Protein AF-A0A3S7X6I1-F1 (afdb_monomer_lite)

Sequence (168 aa):
MIVSRPRSTLIVTTILSPEKTAPQIAASSKDYIKIHEPISFTMSRNMIVNMSFNCPEIQILGPVQESTIERLNEVLPDSTTSTRSIRSNQPKFEYLSNPDHWRIKLDNQFCDLEGVSRLIVLLLDALEEEGGWTLISSQASSSSHGGALQQDFVSNYKLFFSKYQDDE

Foldseek 3Di:
DDDDDDDDDDDDDDDDDDDDDDDDDDDDDDDDPPPDDPPPPFPKWKKKWKWKDVVTKIKIPGDDDVVLQVQLQPPLLVLFPPDDDPDPDQWGWDFDVPPTITMTTNPPTHHDPRSVVRNVVSNVCSCCPPVVKDWPDKDKDWDFPDDPPDTPIMIMMMTMIIDGDDDD

pLDDT: mean 74.38, std 23.16, range [30.44, 98.06]

Secondary structure (DSSP, 8-state):
-----------------------------------PPP------EEEEEEEEETTTEEEEES---HHHHHHHHHHSTTS-SSPPP--S-----EEETTTTEEEEE-TT----HHHHHHHHHHHHHHHHHTT-PEEEEEEEEEEE--BTTB--EEEEEEEEEEE-----

Organism: Leishmania donovani (NCBI:txid5661)

Radius of gyration: 27.62 Å; chains: 1; bounding box: 86×44×68 Å

Structure (mmCIF, N/CA/C/O backbone):
data_AF-A0A3S7X6I1-F1
#
_entry.id   AF-A0A3S7X6I1-F1
#
loop_
_atom_site.group_PDB
_atom_site.id
_atom_site.type_symbol
_atom_site.label_atom_id
_atom_site.label_alt_id
_atom_site.label_comp_id
_atom_site.label_asym_id
_atom_site.label_entity_id
_atom_site.label_seq_id
_atom_site.pdbx_PDB_ins_code
_atom_site.Cartn_x
_atom_site.Cartn_y
_atom_site.Cartn_z
_atom_site.occupancy
_atom_site.B_iso_or_equiv
_atom_site.auth_seq_id
_atom_site.auth_comp_id
_atom_site.auth_asym_id
_atom_site.auth_atom_id
_atom_site.pdbx_PDB_model_num
ATOM 1 N N . MET A 1 1 ? -32.976 14.494 -47.116 1.00 42.62 1 MET A N 1
ATOM 2 C CA . MET A 1 1 ? -33.876 14.100 -46.009 1.00 42.62 1 MET A CA 1
ATOM 3 C C . MET A 1 1 ? -33.606 15.048 -44.848 1.00 42.62 1 MET A C 1
ATOM 5 O O . MET A 1 1 ? -32.438 15.329 -44.616 1.00 42.62 1 MET A O 1
ATOM 9 N N . ILE A 1 2 ? -34.634 15.609 -44.205 1.00 39.75 2 ILE A N 1
ATOM 10 C CA . ILE A 1 2 ? -34.488 16.649 -43.167 1.00 39.75 2 ILE A CA 1
ATOM 11 C C . ILE A 1 2 ? -35.051 16.117 -41.849 1.00 39.75 2 ILE A C 1
ATOM 13 O O . ILE A 1 2 ? -36.203 15.697 -41.821 1.00 39.75 2 ILE A O 1
ATOM 17 N N . VAL A 1 3 ? -34.281 16.225 -40.765 1.00 37.38 3 VAL A N 1
ATOM 18 C CA . VAL A 1 3 ? -34.792 16.301 -39.386 1.00 37.38 3 VAL A CA 1
ATOM 19 C C . VAL A 1 3 ? -33.983 17.385 -38.667 1.00 37.38 3 VAL A C 1
ATOM 21 O O . VAL A 1 3 ? -32.785 17.523 -38.913 1.00 37.38 3 VAL A O 1
ATOM 24 N N . SE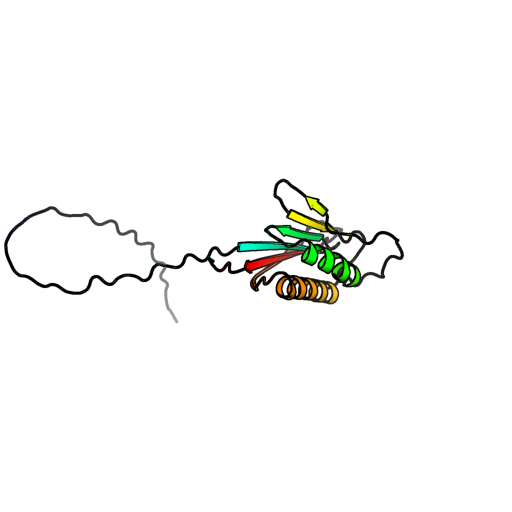R A 1 4 ? -34.643 18.203 -37.844 1.00 31.89 4 SER A N 1
ATOM 25 C CA . SER A 1 4 ? -34.041 19.369 -37.181 1.00 31.89 4 SER A CA 1
ATOM 26 C C . SER A 1 4 ? -33.772 19.126 -35.687 1.00 31.89 4 SER A C 1
ATOM 28 O O . SER A 1 4 ? -34.045 18.055 -35.151 1.00 31.89 4 SER A O 1
ATOM 30 N N . ARG A 1 5 ? -33.206 20.140 -35.023 1.00 42.75 5 ARG A N 1
ATOM 31 C CA . ARG A 1 5 ? -32.856 20.175 -33.590 1.00 42.75 5 ARG A CA 1
ATOM 32 C C . ARG A 1 5 ? -34.112 20.143 -32.691 1.00 42.75 5 ARG A C 1
ATOM 34 O O . ARG A 1 5 ? -35.208 20.422 -33.175 1.00 42.75 5 ARG A O 1
ATOM 41 N N . PRO A 1 6 ? -33.944 19.943 -31.369 1.00 44.88 6 PRO A N 1
ATOM 42 C CA . PRO A 1 6 ? -33.834 21.144 -30.524 1.00 44.88 6 PRO A CA 1
ATOM 43 C C . PRO A 1 6 ? -32.767 21.086 -29.408 1.00 44.88 6 PRO A C 1
ATOM 45 O O . PRO A 1 6 ? -32.391 20.028 -28.916 1.00 44.88 6 PRO A O 1
ATOM 48 N N . ARG A 1 7 ? -32.324 22.274 -28.968 1.00 47.75 7 ARG A N 1
ATOM 49 C CA . ARG A 1 7 ? -31.801 22.529 -27.610 1.00 47.75 7 ARG A CA 1
ATOM 50 C C . ARG A 1 7 ? -32.970 23.017 -26.750 1.00 47.75 7 ARG A C 1
ATOM 52 O O . ARG A 1 7 ? -33.672 23.897 -27.230 1.00 47.75 7 ARG A O 1
ATOM 59 N N . SER A 1 8 ? -33.083 22.554 -25.504 1.00 37.25 8 SER A N 1
ATOM 60 C CA . SER A 1 8 ? -33.801 23.207 -24.388 1.00 37.25 8 SER A CA 1
ATOM 61 C C . SER A 1 8 ? -33.633 22.375 -23.106 1.00 37.25 8 SER A C 1
ATOM 63 O O . SER A 1 8 ? -33.351 21.188 -23.216 1.00 37.25 8 SER A O 1
ATOM 65 N N . THR A 1 9 ? -33.833 22.867 -21.878 1.00 38.12 9 THR A N 1
ATOM 66 C CA . THR A 1 9 ? -33.769 24.227 -21.288 1.00 38.12 9 THR A CA 1
ATOM 67 C C . THR A 1 9 ? -33.755 24.026 -19.760 1.00 38.12 9 THR A C 1
ATOM 69 O O . THR A 1 9 ? -34.434 23.128 -19.268 1.00 38.12 9 THR A O 1
ATOM 72 N N . LEU A 1 10 ? -33.009 24.834 -18.996 1.00 33.12 10 LEU A N 1
ATOM 73 C CA . LEU A 1 10 ? -33.094 24.822 -17.525 1.00 33.12 10 LEU A CA 1
ATOM 74 C C . LEU A 1 10 ? -34.429 25.420 -17.062 1.00 33.12 10 LEU A C 1
ATOM 76 O O . LEU A 1 10 ? -34.796 26.505 -17.510 1.00 33.12 10 LEU A O 1
ATOM 80 N N . ILE A 1 11 ? -35.117 24.749 -16.135 1.00 36.75 11 ILE A N 1
ATOM 81 C CA . ILE A 1 11 ? -36.341 25.254 -15.501 1.00 36.75 11 ILE A CA 1
ATOM 82 C C . ILE A 1 11 ? -36.085 25.394 -13.999 1.00 36.75 11 ILE A C 1
ATOM 84 O O . ILE A 1 11 ? -35.905 24.403 -13.295 1.00 36.75 11 ILE A O 1
ATOM 88 N N . VAL A 1 12 ? -36.068 26.639 -13.522 1.00 32.91 12 VAL A N 1
ATOM 89 C CA . VAL A 1 12 ? -36.114 26.979 -12.094 1.00 32.91 12 VAL A CA 1
ATOM 90 C C . VAL A 1 12 ? -37.575 27.215 -11.725 1.00 32.91 12 VAL A C 1
ATOM 92 O O . VAL A 1 12 ? -38.233 28.038 -12.360 1.00 32.91 12 VAL A O 1
ATOM 95 N N . THR A 1 13 ? -38.068 26.534 -10.691 1.00 35.09 13 THR A N 1
ATOM 96 C CA . THR A 1 13 ? -39.458 26.661 -10.230 1.00 35.09 13 THR A CA 1
ATOM 97 C C . THR A 1 13 ? -39.498 27.142 -8.783 1.00 35.09 13 THR A C 1
ATOM 99 O O . THR A 1 13 ? -39.461 26.343 -7.852 1.00 35.09 13 THR A O 1
ATOM 102 N N . THR A 1 14 ? -39.621 28.457 -8.603 1.00 39.25 14 THR A N 1
ATOM 103 C CA . THR A 1 14 ? -40.016 29.077 -7.330 1.00 39.25 14 THR A CA 1
ATOM 104 C C . THR A 1 14 ? -41.479 29.491 -7.447 1.00 39.25 14 THR A C 1
ATOM 106 O O . THR A 1 14 ? -41.793 30.356 -8.262 1.00 39.25 14 THR A O 1
ATOM 109 N N . ILE A 1 15 ? -42.377 28.898 -6.654 1.00 40.72 15 ILE A N 1
ATOM 110 C CA . ILE A 1 15 ? -43.794 29.295 -6.589 1.00 40.72 15 ILE A CA 1
ATOM 111 C C . ILE A 1 15 ? -44.220 29.414 -5.117 1.00 40.72 15 ILE A C 1
ATOM 113 O O . ILE A 1 15 ? -43.778 28.646 -4.267 1.00 40.72 15 ILE A O 1
ATOM 117 N N . LEU A 1 16 ? -45.015 30.448 -4.837 1.00 32.75 16 LEU A N 1
ATOM 118 C CA . LEU A 1 16 ? -45.288 31.011 -3.516 1.00 32.75 16 LEU A CA 1
ATOM 119 C C . LEU A 1 16 ? -46.270 30.188 -2.662 1.00 32.75 16 LEU A C 1
ATOM 121 O O . LEU A 1 16 ? -47.152 29.501 -3.176 1.00 32.75 16 LEU A O 1
ATOM 125 N N . SER A 1 17 ? -46.197 30.403 -1.347 1.00 36.97 17 SER A N 1
ATOM 126 C CA . SER A 1 17 ? -47.277 30.134 -0.389 1.00 36.97 17 SER A CA 1
ATOM 127 C C . SER A 1 17 ? -48.473 31.090 -0.566 1.00 36.97 17 SER A C 1
ATOM 129 O O . SER A 1 17 ? -48.265 32.270 -0.856 1.00 36.97 17 SER A O 1
ATOM 131 N N . PRO A 1 18 ? -49.702 30.642 -0.255 1.00 41.38 18 PRO A N 1
ATOM 132 C CA . PRO A 1 18 ? -50.801 31.502 0.192 1.00 41.38 18 PRO A CA 1
ATOM 133 C C . PRO A 1 18 ? -51.218 31.224 1.656 1.00 41.38 18 PRO A C 1
ATOM 135 O O . PRO A 1 18 ? -50.750 30.275 2.286 1.00 41.38 18 PRO A O 1
ATOM 138 N N . GLU A 1 19 ? -52.076 32.080 2.224 1.00 34.75 19 GLU A N 1
ATOM 139 C CA . GLU A 1 19 ? -52.310 32.179 3.676 1.00 34.75 19 GLU A CA 1
ATOM 140 C C . GLU A 1 19 ? -53.575 31.448 4.199 1.00 34.75 19 GLU A C 1
ATOM 142 O O . GLU A 1 19 ? -54.656 31.546 3.626 1.00 34.75 19 GLU A O 1
ATOM 147 N N . LYS A 1 20 ? -53.427 30.773 5.349 1.00 36.91 20 LYS A N 1
ATOM 148 C CA . LYS A 1 20 ? -54.337 30.744 6.523 1.00 36.91 20 LYS A CA 1
ATOM 149 C C . LYS A 1 20 ? -55.850 31.005 6.330 1.00 36.91 20 LYS A C 1
ATOM 151 O O . LYS A 1 20 ? -56.281 32.143 6.171 1.00 36.91 20 LYS A O 1
ATOM 156 N N . THR A 1 21 ? -56.676 29.999 6.642 1.00 30.44 21 THR A N 1
ATOM 157 C CA . THR A 1 21 ? -57.997 30.151 7.308 1.00 30.44 21 THR A CA 1
ATOM 158 C C . THR A 1 21 ? -58.366 28.851 8.048 1.00 30.44 21 THR A C 1
ATOM 160 O O . THR A 1 21 ? -57.939 27.771 7.652 1.00 30.44 21 THR A O 1
ATOM 163 N N . ALA A 1 22 ? -59.119 28.955 9.147 1.00 32.72 22 ALA A N 1
ATOM 164 C CA . ALA A 1 22 ? -59.626 27.861 9.992 1.00 32.72 22 ALA A CA 1
ATOM 165 C C . ALA A 1 22 ? -60.937 28.335 10.678 1.00 32.72 22 ALA A C 1
ATOM 167 O O . ALA A 1 22 ? -61.150 29.553 10.681 1.00 32.72 22 ALA A O 1
ATOM 168 N N . PRO A 1 23 ? -61.784 27.480 11.310 1.00 46.31 23 PRO A N 1
ATOM 169 C CA . PRO A 1 23 ? -61.588 26.076 11.728 1.00 46.31 23 PRO A CA 1
ATOM 170 C C . PRO A 1 23 ? -62.756 25.161 11.209 1.00 46.31 23 PRO A C 1
ATOM 172 O O . PRO A 1 23 ? -63.108 25.347 10.053 1.00 46.31 23 PRO A O 1
ATOM 175 N N . GLN A 1 24 ? -63.406 24.165 11.858 1.00 34.22 24 GLN A N 1
ATOM 176 C CA . GLN A 1 24 ? -63.448 23.624 13.239 1.00 34.22 24 GLN A CA 1
ATOM 177 C C . GLN A 1 24 ? -64.100 22.204 13.293 1.00 34.22 24 GLN A C 1
ATOM 179 O O . GLN A 1 24 ? -64.964 21.911 12.479 1.00 34.22 24 GLN A O 1
ATOM 184 N N . ILE A 1 25 ? -63.773 21.417 14.338 1.00 32.19 25 ILE A N 1
ATOM 185 C CA . ILE A 1 25 ? -64.504 20.249 14.923 1.00 32.19 25 ILE A CA 1
ATOM 186 C C . ILE A 1 25 ? -64.607 18.895 14.156 1.00 32.19 25 ILE A C 1
ATOM 188 O O . ILE A 1 25 ? -65.164 18.808 13.073 1.00 32.19 25 ILE A O 1
ATOM 192 N N . ALA A 1 26 ? -64.219 17.831 14.893 1.00 31.19 26 ALA A N 1
ATOM 193 C CA . ALA A 1 26 ? -64.523 16.383 14.775 1.00 31.19 26 ALA A CA 1
ATOM 194 C C . ALA A 1 26 ? -64.103 15.621 13.486 1.00 31.19 26 ALA A C 1
ATOM 196 O O . ALA A 1 26 ? -64.210 16.125 12.382 1.00 31.19 26 ALA A O 1
ATOM 197 N N . ALA A 1 27 ? -63.636 14.364 13.546 1.00 32.66 27 ALA A N 1
ATOM 198 C CA . ALA A 1 27 ? -63.736 13.357 14.615 1.00 32.66 27 ALA A CA 1
ATOM 199 C C . ALA A 1 27 ? -62.429 12.550 14.837 1.00 32.66 27 ALA A C 1
ATOM 201 O O . ALA A 1 27 ? -61.418 12.761 14.174 1.00 32.66 27 ALA A O 1
ATOM 202 N N . SER A 1 28 ? -62.455 11.623 15.802 1.00 39.25 28 SER A N 1
ATOM 203 C CA . SER A 1 28 ? -61.320 10.766 16.179 1.00 39.25 28 SER A CA 1
ATOM 204 C C . SER A 1 28 ? -60.968 9.725 15.112 1.00 39.25 28 SER A C 1
ATOM 206 O O . SER A 1 28 ? -61.797 8.875 14.799 1.00 39.25 28 SER A O 1
ATOM 208 N N . SER A 1 29 ? -59.691 9.669 14.729 1.00 35.56 29 SER A N 1
ATOM 209 C CA . SER A 1 29 ? -59.040 8.412 14.355 1.00 35.56 29 SER A CA 1
ATOM 210 C C . SER A 1 29 ? -57.698 8.305 15.078 1.00 35.56 29 SER A C 1
ATOM 212 O O . SER A 1 29 ? -56.804 9.123 14.866 1.00 35.56 29 SER A O 1
ATOM 214 N N . LYS A 1 30 ? -57.566 7.309 15.959 1.00 44.53 30 LYS A N 1
ATOM 215 C CA . LYS A 1 30 ? -56.250 6.797 16.348 1.00 44.53 30 LYS A CA 1
ATOM 216 C C . LYS A 1 30 ? -55.826 5.863 15.224 1.00 44.53 30 LYS A C 1
ATOM 218 O O . LYS A 1 30 ? -56.619 4.988 14.911 1.00 44.53 30 LYS A O 1
ATOM 223 N N . ASP A 1 31 ? -54.608 5.988 14.706 1.00 39.66 31 ASP A N 1
ATOM 224 C CA . ASP A 1 31 ? -53.832 4.810 14.306 1.00 39.66 31 ASP A CA 1
ATOM 225 C C . ASP A 1 31 ? -52.365 5.137 13.996 1.00 39.66 31 ASP A C 1
ATOM 227 O O . ASP A 1 31 ? -52.034 6.216 13.512 1.00 39.66 31 ASP A O 1
ATOM 231 N N . TYR A 1 32 ? -51.500 4.172 14.314 1.00 35.25 32 TYR A N 1
ATOM 232 C CA . TYR A 1 32 ? -50.090 4.049 13.927 1.00 35.25 32 TYR A CA 1
ATOM 233 C C . TYR A 1 32 ? -49.214 5.316 13.903 1.00 35.25 32 TYR A C 1
ATOM 235 O O . TYR A 1 32 ? -48.866 5.856 12.851 1.00 35.25 32 TYR A O 1
ATOM 243 N N . ILE A 1 33 ? -48.621 5.613 15.066 1.00 43.38 33 ILE A N 1
ATOM 244 C CA . ILE A 1 33 ? -47.203 5.998 15.070 1.00 43.38 33 ILE A CA 1
ATOM 245 C C . ILE A 1 33 ? -46.431 4.804 14.494 1.00 43.38 33 ILE A C 1
ATOM 247 O O . ILE A 1 33 ? -46.277 3.781 15.162 1.00 43.38 33 ILE A O 1
ATOM 251 N N . LYS A 1 34 ? -45.931 4.925 13.260 1.00 42.97 34 LYS A N 1
ATOM 252 C CA . LYS A 1 34 ? -44.818 4.079 12.827 1.00 42.97 34 LYS A CA 1
ATOM 253 C C . LYS A 1 34 ? -43.597 4.516 13.622 1.00 42.97 34 LYS A C 1
ATOM 255 O O . LYS A 1 34 ? -43.025 5.569 13.349 1.00 42.97 34 LYS A O 1
ATOM 260 N N . ILE A 1 35 ? -43.221 3.709 14.610 1.00 51.34 35 ILE A N 1
ATOM 261 C CA . ILE A 1 35 ? -41.882 3.770 15.186 1.00 51.34 35 ILE A CA 1
ATOM 262 C C . ILE A 1 35 ? -40.944 3.459 14.020 1.00 51.34 35 ILE A C 1
ATOM 264 O O . ILE A 1 35 ? -40.924 2.331 13.531 1.00 51.34 35 ILE A O 1
ATOM 268 N N . HIS A 1 36 ? -40.243 4.475 13.517 1.00 49.50 36 HIS A N 1
ATOM 269 C CA . HIS A 1 36 ? -39.073 4.221 12.690 1.00 49.50 36 HIS A CA 1
ATOM 270 C C . HIS A 1 36 ? -38.105 3.415 13.551 1.00 49.50 36 HIS A C 1
ATOM 272 O O . HIS A 1 36 ? -37.839 3.807 14.690 1.00 49.50 36 HIS A O 1
ATOM 278 N N . GLU A 1 37 ? -37.602 2.303 13.019 1.00 47.41 37 GLU A N 1
ATOM 279 C CA . GLU A 1 37 ? -36.466 1.623 13.634 1.00 47.41 37 GLU A CA 1
ATOM 280 C C . GLU A 1 37 ? -35.365 2.662 13.882 1.00 47.41 37 GLU A C 1
ATOM 282 O O . GLU A 1 37 ? -35.149 3.532 13.023 1.00 47.41 37 GLU A O 1
ATOM 287 N N . PRO A 1 38 ? -34.692 2.633 15.047 1.00 45.72 38 PRO A N 1
ATOM 288 C CA . PRO A 1 38 ? -33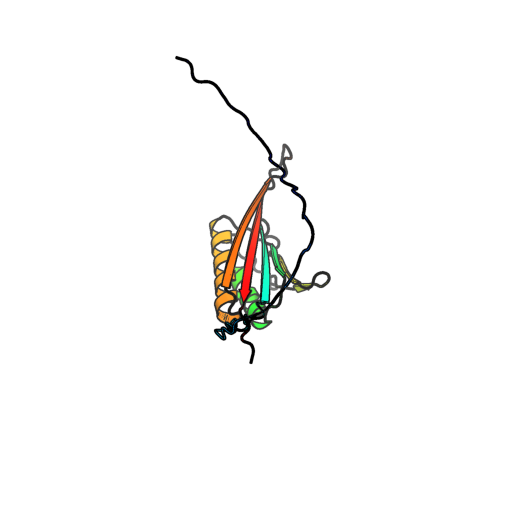.524 3.469 15.235 1.00 45.72 38 PRO A CA 1
ATOM 289 C C . PRO A 1 38 ? -32.546 3.104 14.121 1.00 45.72 38 PRO A C 1
ATOM 291 O O . PRO A 1 38 ? -32.152 1.945 13.997 1.00 45.72 38 PRO A O 1
ATOM 294 N N . ILE A 1 39 ? -32.184 4.083 13.289 1.00 52.44 39 ILE A N 1
ATOM 295 C CA . ILE A 1 39 ? -31.117 3.897 12.310 1.00 52.44 39 ILE A CA 1
ATOM 296 C C . ILE A 1 39 ? -29.857 3.658 13.139 1.00 52.44 39 ILE A C 1
ATOM 298 O O . ILE A 1 39 ? -29.285 4.609 13.672 1.00 52.44 39 ILE A O 1
ATOM 302 N N . SER A 1 40 ? -29.479 2.386 13.292 1.00 48.31 40 SER A N 1
ATOM 303 C CA . SER A 1 40 ? -28.206 1.990 13.882 1.00 48.31 40 SER A CA 1
ATOM 304 C C . SER A 1 40 ? -27.125 2.611 13.012 1.00 48.31 40 SER A C 1
ATOM 306 O O . SER A 1 40 ? -26.891 2.203 11.873 1.00 48.31 40 SER A O 1
ATOM 308 N N . PHE A 1 41 ? -26.545 3.695 13.517 1.00 50.41 41 PHE A N 1
ATOM 309 C CA . PHE A 1 41 ? -25.530 4.459 12.815 1.00 50.41 41 PHE A CA 1
ATOM 310 C C . PHE A 1 41 ? -24.174 3.821 13.117 1.00 50.41 41 PHE A C 1
ATOM 312 O O . PHE A 1 41 ? -23.311 4.453 13.722 1.00 50.41 41 PHE A O 1
ATOM 319 N N . THR A 1 42 ? -24.035 2.544 12.731 1.00 55.44 42 THR A N 1
ATOM 320 C CA . THR A 1 42 ? -22.835 1.724 12.946 1.00 55.44 42 THR A CA 1
ATOM 321 C C . THR A 1 42 ? -21.609 2.548 12.572 1.00 55.44 42 THR A C 1
ATOM 323 O O . THR A 1 42 ? -21.501 2.986 11.419 1.00 55.44 42 THR A O 1
ATOM 326 N N . MET A 1 43 ? -20.717 2.801 13.530 1.00 64.69 43 MET A N 1
ATOM 327 C CA . MET A 1 43 ? -19.585 3.719 13.364 1.00 64.69 43 MET A CA 1
ATOM 328 C C . MET A 1 43 ? -18.534 3.121 12.419 1.00 64.69 43 MET A C 1
ATOM 330 O O . MET A 1 43 ? -17.509 2.588 12.844 1.00 64.69 43 MET A O 1
ATOM 334 N N . SER A 1 44 ? -18.782 3.201 11.110 1.00 76.50 44 SER A N 1
ATOM 335 C CA . SER A 1 44 ? -17.874 2.676 10.097 1.00 76.50 44 SER A CA 1
ATOM 336 C C . SER A 1 44 ? -16.547 3.430 10.140 1.00 76.50 44 SER A C 1
ATOM 338 O O . SER A 1 44 ? -16.439 4.620 9.823 1.00 76.50 44 SER A O 1
ATOM 340 N N . ARG A 1 45 ? -15.491 2.719 10.540 1.00 90.62 45 ARG A N 1
ATOM 341 C CA . ARG A 1 45 ? -14.129 3.232 10.416 1.00 90.62 45 ARG A CA 1
ATOM 342 C C . ARG A 1 45 ? -13.770 3.214 8.941 1.00 90.62 45 ARG A C 1
ATOM 344 O O . ARG A 1 45 ? -14.118 2.277 8.228 1.00 90.62 45 ARG A O 1
ATOM 351 N N . ASN A 1 46 ? -13.075 4.251 8.493 1.00 94.12 46 ASN A N 1
ATOM 352 C CA . ASN A 1 46 ? -12.653 4.405 7.108 1.00 94.12 46 ASN A CA 1
ATOM 353 C C . ASN A 1 46 ? -11.125 4.483 7.053 1.00 94.12 46 ASN A C 1
ATOM 355 O O . ASN A 1 46 ? -10.503 5.097 7.920 1.00 94.12 46 ASN A O 1
ATOM 359 N N . MET A 1 47 ? -10.539 3.875 6.027 1.00 95.31 47 MET A N 1
ATOM 360 C CA . MET A 1 47 ? -9.101 3.867 5.775 1.00 95.31 47 MET A CA 1
ATOM 361 C C . MET A 1 47 ? -8.848 4.071 4.279 1.00 95.31 47 MET A C 1
ATOM 363 O O . MET A 1 47 ? -9.587 3.567 3.432 1.00 95.31 47 MET A O 1
ATOM 367 N N . ILE A 1 48 ? -7.806 4.829 3.947 1.00 97.25 48 ILE A N 1
ATOM 368 C CA . ILE A 1 48 ? -7.393 5.116 2.573 1.00 97.25 48 ILE A CA 1
ATOM 369 C C . ILE A 1 48 ? -5.949 4.663 2.410 1.00 97.25 48 ILE A C 1
ATOM 371 O O . ILE A 1 48 ? -5.076 5.137 3.135 1.00 97.25 48 ILE A O 1
ATOM 375 N N . VAL A 1 49 ? -5.685 3.802 1.429 1.00 97.88 49 VAL A N 1
ATOM 376 C CA . VAL A 1 49 ? -4.314 3.468 1.030 1.00 97.88 49 VAL A CA 1
ATOM 377 C C . VAL A 1 49 ? -4.002 4.128 -0.305 1.00 97.88 49 VAL A C 1
ATOM 379 O O . VAL A 1 49 ? -4.659 3.854 -1.310 1.00 97.88 49 VAL A O 1
ATOM 382 N N . ASN A 1 50 ? -3.000 5.006 -0.313 1.00 97.38 50 ASN A N 1
ATOM 383 C CA . ASN A 1 50 ? -2.400 5.530 -1.536 1.00 97.38 50 ASN A CA 1
ATOM 384 C C . ASN A 1 50 ? -1.190 4.670 -1.901 1.00 97.38 50 ASN A C 1
ATOM 386 O O . ASN A 1 50 ? -0.422 4.278 -1.024 1.00 97.38 50 ASN A O 1
ATOM 390 N N . MET A 1 51 ? -0.988 4.430 -3.191 1.00 95.81 51 MET A N 1
ATOM 391 C CA . MET A 1 51 ? 0.169 3.712 -3.722 1.00 95.81 51 MET A CA 1
ATOM 392 C C . MET A 1 51 ? 0.654 4.439 -4.974 1.00 95.81 51 MET A C 1
ATOM 394 O O . MET A 1 51 ? -0.170 4.812 -5.810 1.00 95.81 51 MET A O 1
ATOM 398 N N . SER A 1 52 ? 1.957 4.638 -5.138 1.00 94.69 52 SER A N 1
ATOM 399 C CA . SER A 1 52 ? 2.537 5.213 -6.357 1.00 94.69 52 SER A CA 1
ATOM 400 C C . SER A 1 52 ? 3.720 4.387 -6.854 1.00 94.69 52 SER A C 1
ATOM 402 O O . SER A 1 52 ? 4.444 3.777 -6.072 1.00 94.69 52 SER A O 1
ATOM 404 N N . PHE A 1 53 ? 3.880 4.334 -8.177 1.00 91.50 53 PHE A N 1
ATOM 405 C CA . PHE A 1 53 ? 4.878 3.528 -8.879 1.00 91.50 53 PHE A CA 1
ATOM 406 C C . PHE A 1 53 ? 5.416 4.317 -10.085 1.00 91.50 53 PHE A C 1
ATOM 408 O O . PHE A 1 53 ? 4.615 4.885 -10.821 1.00 91.50 53 PHE A O 1
ATOM 415 N N . ASN A 1 54 ? 6.716 4.384 -10.385 1.00 88.69 54 ASN A N 1
ATOM 416 C CA . ASN A 1 54 ? 7.880 3.809 -9.695 1.00 88.69 54 ASN A CA 1
ATOM 417 C C . ASN A 1 54 ? 8.829 4.918 -9.180 1.00 88.69 54 ASN A C 1
ATOM 419 O O . ASN A 1 54 ? 8.875 6.000 -9.754 1.00 88.69 54 ASN A O 1
ATOM 423 N N . CYS A 1 55 ? 9.649 4.705 -8.144 1.00 88.00 55 CYS A N 1
ATOM 424 C CA . CYS A 1 55 ? 9.741 3.518 -7.274 1.00 88.00 55 CYS A CA 1
ATOM 425 C C . CYS A 1 55 ? 8.456 3.318 -6.438 1.00 88.00 55 CYS A C 1
ATOM 427 O O . CYS A 1 55 ? 7.725 4.292 -6.257 1.00 88.00 55 CYS A O 1
ATOM 429 N N . PRO A 1 56 ? 8.164 2.107 -5.925 1.00 91.62 56 PRO A N 1
ATOM 430 C CA . PRO A 1 56 ? 6.973 1.874 -5.113 1.00 91.62 56 PRO A CA 1
ATOM 431 C C . PRO A 1 56 ? 6.980 2.683 -3.805 1.00 91.62 56 PRO A C 1
ATOM 433 O O . PRO A 1 56 ? 7.891 2.550 -2.985 1.00 91.62 56 PRO A O 1
ATOM 436 N N . GLU A 1 57 ? 5.938 3.476 -3.572 1.00 94.31 57 GLU A N 1
ATOM 437 C CA . GLU A 1 57 ? 5.646 4.125 -2.289 1.00 94.31 57 GLU A CA 1
ATOM 438 C C . GLU A 1 57 ? 4.198 3.828 -1.881 1.00 94.31 57 GLU A C 1
ATOM 440 O O . GLU A 1 57 ? 3.302 3.829 -2.723 1.00 94.31 57 GLU A O 1
ATOM 445 N N . ILE A 1 58 ? 3.964 3.555 -0.595 1.00 96.38 58 ILE A N 1
ATOM 446 C CA . ILE A 1 58 ? 2.647 3.192 -0.053 1.00 96.38 58 ILE A CA 1
ATOM 447 C C . ILE A 1 58 ? 2.397 4.005 1.217 1.00 96.38 58 ILE A C 1
ATOM 449 O O . ILE A 1 58 ? 3.271 4.098 2.080 1.00 96.38 58 ILE A O 1
ATOM 453 N N . GLN A 1 59 ? 1.201 4.580 1.334 1.00 97.38 59 GLN A N 1
ATOM 454 C CA . GLN A 1 59 ? 0.767 5.396 2.469 1.00 97.38 59 GLN A CA 1
ATOM 455 C C . GLN A 1 59 ? -0.604 4.916 2.954 1.00 97.38 59 GLN A C 1
ATOM 457 O O . GLN A 1 59 ? -1.551 4.902 2.169 1.00 97.38 59 GLN A O 1
ATOM 462 N N . ILE A 1 60 ? -0.725 4.565 4.233 1.00 97.31 60 ILE A N 1
ATOM 463 C CA . ILE A 1 60 ? -1.962 4.100 4.874 1.00 97.31 60 ILE A CA 1
ATOM 464 C C . ILE A 1 60 ? -2.461 5.204 5.812 1.00 97.31 60 ILE A C 1
ATOM 466 O O . ILE A 1 60 ? -1.826 5.490 6.827 1.00 97.31 60 ILE A O 1
ATOM 470 N N . LEU A 1 61 ? -3.588 5.828 5.463 1.00 96.31 61 LEU A N 1
ATOM 471 C CA . LEU A 1 61 ? -4.244 6.876 6.245 1.00 96.31 61 LEU A CA 1
ATOM 472 C C . LEU A 1 61 ? -5.509 6.315 6.900 1.00 96.31 61 LEU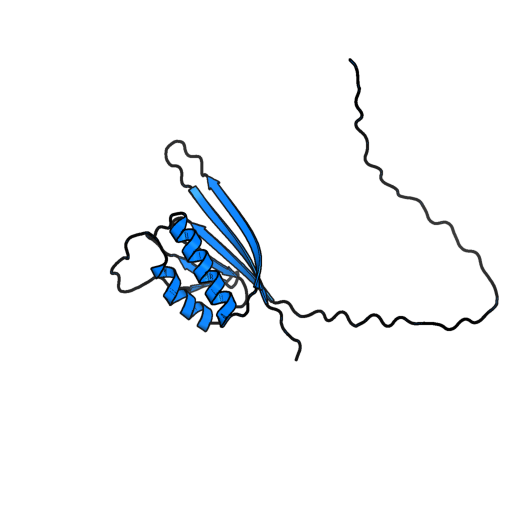 A C 1
ATOM 474 O O . LEU A 1 61 ? -6.432 5.887 6.205 1.00 96.31 61 LEU A O 1
ATOM 478 N N . GLY A 1 62 ? -5.569 6.360 8.227 1.00 92.25 62 GLY A N 1
ATOM 479 C CA . GLY A 1 62 ? -6.656 5.789 9.024 1.00 92.25 62 GLY A CA 1
ATOM 480 C C . GLY A 1 62 ? -6.133 4.857 10.123 1.00 92.25 62 GLY A C 1
ATOM 481 O O . GLY A 1 62 ? -4.924 4.651 10.233 1.00 92.25 62 GLY A O 1
ATOM 482 N N . PRO A 1 63 ? -7.023 4.306 10.964 1.00 91.38 63 PRO A N 1
ATOM 483 C CA . PRO A 1 63 ? -6.624 3.392 12.026 1.00 91.38 63 PRO A CA 1
ATOM 484 C C . PRO A 1 63 ? -6.178 2.049 11.434 1.00 91.38 63 PRO A C 1
ATOM 486 O O . PRO A 1 63 ? -6.922 1.420 10.692 1.00 91.38 63 PRO A O 1
ATOM 489 N N . VAL A 1 64 ? -4.993 1.574 11.802 1.00 91.44 64 VAL A N 1
ATOM 490 C CA . VAL A 1 64 ? -4.460 0.260 11.409 1.00 91.44 64 VAL A CA 1
ATOM 491 C C . VAL A 1 64 ? -3.739 -0.356 12.608 1.00 91.44 64 VAL A C 1
ATOM 493 O O . VAL A 1 64 ? -3.216 0.371 13.452 1.00 91.44 64 VAL A O 1
ATOM 496 N N . GLN A 1 65 ? -3.780 -1.683 12.732 1.00 90.56 65 GLN A N 1
ATOM 497 C CA . GLN A 1 65 ? -3.156 -2.404 13.846 1.00 90.56 65 GLN A CA 1
ATOM 498 C C . GLN A 1 65 ? -1.653 -2.563 13.600 1.00 90.56 65 GLN A C 1
ATOM 500 O O . GLN A 1 65 ? -1.226 -2.724 12.457 1.00 90.56 65 GLN A O 1
ATOM 505 N N . GLU A 1 66 ? -0.855 -2.553 14.669 1.00 90.56 66 GLU A N 1
ATOM 506 C CA . GLU A 1 66 ? 0.602 -2.693 14.558 1.00 90.56 66 GLU A CA 1
ATOM 507 C C . GLU A 1 66 ? 1.004 -4.055 13.974 1.00 90.56 66 GLU A C 1
ATOM 509 O O . GLU A 1 66 ? 1.880 -4.086 13.116 1.00 90.56 66 GLU A O 1
ATOM 514 N N . SER A 1 67 ? 0.293 -5.144 14.307 1.00 92.31 67 SER A N 1
ATOM 515 C CA . SER A 1 67 ? 0.510 -6.467 13.691 1.00 92.31 67 SER A CA 1
ATOM 516 C C . SER A 1 67 ? 0.388 -6.415 12.167 1.00 92.31 67 SER A C 1
ATOM 518 O O . SER A 1 67 ? 1.232 -6.943 11.452 1.00 92.31 67 SER A O 1
ATOM 520 N N . THR A 1 68 ? -0.599 -5.677 11.655 1.00 92.94 68 THR A N 1
ATOM 521 C CA . THR A 1 68 ? -0.858 -5.580 10.216 1.00 92.94 68 THR A CA 1
ATOM 522 C C . THR A 1 68 ? 0.248 -4.786 9.524 1.00 92.94 68 THR A C 1
ATOM 524 O O . THR A 1 68 ? 0.618 -5.082 8.390 1.00 92.94 68 THR A O 1
ATOM 527 N N . ILE A 1 69 ? 0.852 -3.822 10.223 1.00 95.06 69 ILE A N 1
ATOM 528 C CA . ILE A 1 69 ? 2.060 -3.135 9.764 1.00 95.06 69 ILE A CA 1
ATOM 529 C C . ILE A 1 69 ? 3.283 -4.066 9.815 1.00 95.06 69 ILE A C 1
ATOM 531 O O . ILE A 1 69 ? 4.063 -4.083 8.863 1.00 95.06 69 ILE A O 1
ATOM 535 N N . GLU A 1 70 ? 3.458 -4.877 10.862 1.00 92.94 70 GLU A N 1
ATOM 536 C CA . GLU A 1 70 ? 4.507 -5.907 10.927 1.00 92.94 70 GLU A CA 1
ATOM 537 C C . GLU A 1 70 ? 4.382 -6.912 9.773 1.00 92.94 70 GLU A C 1
ATOM 539 O O . GLU A 1 70 ? 5.356 -7.148 9.060 1.00 92.94 70 GLU A O 1
ATOM 544 N N . ARG A 1 71 ? 3.175 -7.407 9.498 1.00 91.94 71 ARG A N 1
ATOM 545 C CA . ARG A 1 71 ? 2.886 -8.337 8.405 1.00 91.94 71 ARG A CA 1
ATOM 546 C C . ARG A 1 71 ? 3.166 -7.743 7.029 1.00 91.94 71 ARG A C 1
ATOM 548 O O . ARG A 1 71 ? 3.817 -8.377 6.198 1.00 91.94 71 ARG A O 1
ATOM 555 N N . LEU A 1 72 ? 2.741 -6.501 6.788 1.00 93.19 72 LEU A N 1
ATOM 556 C CA . LEU A 1 72 ? 3.039 -5.792 5.542 1.00 93.19 72 LEU A CA 1
ATOM 557 C C . LEU A 1 72 ? 4.549 -5.502 5.385 1.00 93.19 72 LEU A C 1
ATOM 559 O O . LEU A 1 72 ? 5.054 -5.509 4.260 1.00 93.19 72 LEU A O 1
ATOM 563 N N . ASN A 1 73 ? 5.293 -5.319 6.484 1.00 92.81 73 ASN A N 1
ATOM 564 C CA . ASN A 1 73 ? 6.759 -5.224 6.455 1.00 92.81 73 ASN A CA 1
ATOM 565 C C . ASN A 1 73 ? 7.441 -6.538 6.030 1.00 92.81 73 ASN A C 1
ATOM 567 O O . ASN A 1 73 ? 8.517 -6.480 5.438 1.00 92.81 73 ASN A O 1
ATOM 571 N N . GLU A 1 74 ? 6.849 -7.705 6.309 1.00 89.69 74 GLU A N 1
ATOM 572 C CA . GLU A 1 74 ? 7.367 -8.996 5.832 1.00 89.69 74 GLU A CA 1
ATOM 573 C C . GLU A 1 74 ? 7.115 -9.199 4.331 1.00 89.69 74 GLU A C 1
ATOM 575 O O . GLU A 1 74 ? 8.025 -9.578 3.593 1.00 89.69 74 GLU A O 1
ATOM 580 N N . VAL A 1 75 ? 5.876 -8.979 3.869 1.00 89.56 75 VAL A N 1
ATOM 581 C CA . VAL A 1 75 ? 5.440 -9.467 2.545 1.00 89.56 75 VAL A CA 1
ATOM 582 C C . VAL A 1 75 ? 5.698 -8.494 1.393 1.00 89.56 75 VAL A C 1
ATOM 584 O O . VAL A 1 75 ? 5.969 -8.934 0.274 1.00 89.56 75 VAL A O 1
ATOM 587 N N . LEU A 1 76 ? 5.633 -7.177 1.624 1.00 88.19 76 LEU A N 1
ATOM 588 C CA . LEU A 1 76 ? 5.704 -6.197 0.533 1.00 88.19 76 LEU A CA 1
ATOM 589 C C . LEU A 1 76 ? 7.113 -6.033 -0.075 1.00 88.19 76 LEU A C 1
ATOM 591 O O . LEU A 1 76 ? 7.197 -5.991 -1.307 1.00 88.19 76 LEU A O 1
ATOM 595 N N . PRO A 1 77 ? 8.230 -5.987 0.688 1.00 85.38 77 PRO A N 1
ATOM 596 C CA . PRO A 1 77 ? 9.571 -5.841 0.102 1.00 85.38 77 PRO A CA 1
ATOM 597 C C . PRO A 1 77 ? 9.996 -7.012 -0.801 1.00 85.38 77 PRO A C 1
ATOM 599 O O . PRO A 1 77 ? 10.877 -6.846 -1.640 1.00 85.38 77 PRO A O 1
ATOM 602 N N . ASP A 1 78 ? 9.356 -8.175 -0.649 1.00 82.31 78 ASP A N 1
ATOM 603 C CA . ASP A 1 78 ? 9.613 -9.407 -1.407 1.00 82.31 78 ASP A CA 1
ATOM 604 C C . ASP A 1 78 ? 8.643 -9.598 -2.603 1.00 82.31 78 ASP A C 1
ATOM 606 O O . ASP A 1 78 ? 8.644 -10.640 -3.276 1.00 82.31 78 ASP A O 1
ATOM 610 N N . SER A 1 79 ? 7.807 -8.588 -2.879 1.00 80.06 79 SER A N 1
ATOM 611 C CA . SER A 1 79 ? 6.771 -8.614 -3.924 1.00 80.06 79 SER A CA 1
ATOM 612 C C . SER A 1 79 ? 7.157 -7.937 -5.249 1.00 80.06 79 SER A C 1
ATOM 614 O O . SER A 1 79 ? 6.492 -8.179 -6.258 1.00 80.06 79 SER A O 1
ATOM 616 N N . THR A 1 80 ? 8.224 -7.130 -5.266 1.00 83.69 80 THR A N 1
ATOM 617 C CA . THR A 1 80 ? 8.658 -6.331 -6.429 1.00 83.69 80 THR A CA 1
ATOM 618 C C . THR A 1 80 ? 9.379 -7.172 -7.492 1.00 83.69 80 THR A C 1
ATOM 620 O O . THR A 1 80 ? 9.817 -8.291 -7.217 1.00 83.69 80 THR A O 1
ATOM 623 N N . THR A 1 81 ? 9.494 -6.660 -8.726 1.00 80.56 81 THR A N 1
ATOM 624 C CA . THR A 1 81 ? 10.107 -7.399 -9.855 1.00 80.56 81 THR A CA 1
ATOM 625 C C . THR A 1 81 ? 11.567 -7.025 -10.125 1.00 80.56 81 THR A C 1
ATOM 627 O O . THR A 1 81 ? 12.271 -7.727 -10.851 1.00 80.56 81 THR A O 1
ATOM 630 N N . SER A 1 82 ? 12.080 -5.977 -9.476 1.00 78.50 82 SER A N 1
ATOM 631 C CA . SER A 1 82 ? 13.520 -5.709 -9.371 1.00 78.50 82 SER A CA 1
ATOM 632 C C . SER A 1 82 ? 14.271 -6.789 -8.580 1.00 78.50 82 SER A C 1
ATOM 634 O O . SER A 1 82 ? 13.822 -7.219 -7.520 1.00 78.50 82 SER A O 1
ATOM 636 N N . THR A 1 83 ? 15.477 -7.155 -9.029 1.00 64.00 83 THR A N 1
ATOM 637 C CA . THR A 1 83 ? 16.367 -8.097 -8.326 1.00 64.00 83 THR A CA 1
ATOM 638 C C . THR A 1 83 ? 16.609 -7.688 -6.867 1.00 64.00 83 THR A C 1
ATOM 640 O O . THR A 1 83 ? 17.117 -6.597 -6.600 1.00 64.00 83 THR A O 1
ATOM 643 N N . ARG A 1 84 ? 16.303 -8.592 -5.922 1.00 61.62 84 ARG A N 1
ATOM 644 C CA . ARG A 1 84 ? 16.443 -8.373 -4.469 1.00 61.62 84 ARG A CA 1
ATOM 645 C C . ARG A 1 84 ? 17.836 -7.845 -4.102 1.00 61.62 84 ARG A C 1
ATOM 647 O O . ARG A 1 84 ? 18.848 -8.499 -4.355 1.00 61.62 84 ARG A O 1
ATOM 654 N N . SER A 1 85 ? 17.888 -6.692 -3.436 1.00 55.88 85 SER A N 1
ATOM 655 C CA . SER A 1 85 ? 19.140 -6.150 -2.897 1.00 55.88 85 SER A CA 1
ATOM 656 C C . SER A 1 85 ? 19.556 -6.914 -1.636 1.00 55.88 85 SER A C 1
ATOM 658 O O . SER A 1 85 ? 18.761 -7.053 -0.713 1.00 55.88 85 SER A O 1
ATOM 660 N N . ILE A 1 86 ? 20.814 -7.360 -1.552 1.00 57.50 86 ILE A N 1
ATOM 661 C CA . ILE A 1 86 ? 21.370 -8.137 -0.417 1.00 57.50 86 ILE A CA 1
ATOM 662 C C . ILE A 1 86 ? 21.712 -7.211 0.781 1.00 57.50 86 ILE A C 1
ATOM 664 O O . ILE A 1 86 ? 22.654 -7.438 1.534 1.00 57.50 86 ILE A O 1
ATOM 668 N N . ARG A 1 87 ? 20.995 -6.092 0.943 1.00 57.47 87 ARG A N 1
ATOM 669 C CA . ARG A 1 87 ? 21.225 -5.141 2.042 1.00 57.47 87 ARG A CA 1
ATOM 670 C C . ARG A 1 87 ? 20.540 -5.656 3.305 1.00 57.47 87 ARG A C 1
ATOM 672 O O . ARG A 1 87 ? 19.386 -6.059 3.258 1.00 57.47 87 ARG A O 1
ATOM 679 N N . SER A 1 88 ? 21.237 -5.576 4.438 1.00 55.62 88 SER A N 1
ATOM 680 C CA . SER A 1 88 ? 20.758 -6.022 5.758 1.00 55.62 88 SER A CA 1
ATOM 681 C C . SER A 1 88 ? 19.489 -5.318 6.248 1.00 55.62 88 SER A C 1
ATOM 683 O O . SER 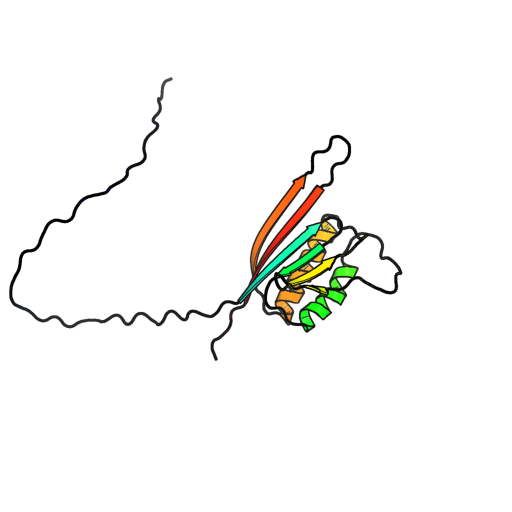A 1 88 ? 18.812 -5.820 7.139 1.00 55.62 88 SER A O 1
ATOM 685 N N . ASN A 1 89 ? 19.186 -4.148 5.686 1.00 67.44 89 ASN A N 1
ATOM 686 C CA . ASN A 1 89 ? 18.085 -3.296 6.100 1.00 67.44 89 ASN A CA 1
ATOM 687 C C . ASN A 1 89 ? 17.056 -3.272 4.962 1.00 67.44 89 ASN A C 1
ATOM 689 O O . ASN A 1 89 ? 17.175 -2.464 4.037 1.00 67.44 89 ASN A O 1
ATOM 693 N N . GLN A 1 90 ? 16.066 -4.168 5.014 1.00 78.31 90 GLN A N 1
ATOM 694 C CA . GLN A 1 90 ? 14.859 -4.026 4.194 1.00 78.31 90 GLN A CA 1
ATOM 695 C C . GLN A 1 90 ? 14.120 -2.730 4.589 1.00 78.31 90 GLN A C 1
ATOM 697 O O . GLN A 1 90 ? 14.142 -2.359 5.768 1.00 78.31 90 GLN A O 1
ATOM 702 N N . PRO A 1 91 ? 13.482 -2.030 3.632 1.00 87.31 91 PRO A N 1
ATOM 703 C CA . PRO A 1 91 ? 12.623 -0.891 3.940 1.00 87.31 91 PRO A CA 1
ATOM 704 C C . PRO A 1 91 ? 11.447 -1.340 4.814 1.00 87.31 91 PRO A C 1
ATOM 706 O O . PRO A 1 91 ? 10.961 -2.462 4.672 1.00 87.31 91 PRO A O 1
ATOM 709 N N . LYS A 1 92 ? 10.988 -0.452 5.697 1.00 91.88 92 LYS A N 1
ATOM 710 C CA . LYS A 1 92 ? 9.844 -0.680 6.584 1.00 91.88 92 LYS A CA 1
ATOM 711 C C . LYS A 1 92 ? 8.898 0.516 6.576 1.00 91.88 92 LYS A C 1
ATOM 713 O O . LYS A 1 92 ? 9.275 1.603 6.144 1.00 91.88 92 LYS A O 1
ATOM 718 N N . PHE A 1 93 ? 7.678 0.303 7.054 1.00 94.94 93 PHE A N 1
ATOM 719 C CA . PHE A 1 93 ? 6.741 1.365 7.384 1.00 94.94 93 PHE A CA 1
ATOM 720 C C . PHE A 1 93 ? 7.257 2.216 8.546 1.00 94.94 93 PHE A C 1
ATOM 722 O O . PHE A 1 93 ? 7.628 1.704 9.601 1.00 94.94 93 PHE A O 1
ATOM 729 N N . GLU A 1 94 ? 7.209 3.526 8.348 1.00 95.06 94 GLU A N 1
ATOM 730 C CA . GLU A 1 94 ? 7.456 4.563 9.342 1.00 95.06 94 GLU A CA 1
ATOM 731 C C . GLU A 1 94 ? 6.118 5.243 9.672 1.00 95.06 94 GLU A C 1
ATOM 733 O O . GLU A 1 94 ? 5.312 5.494 8.771 1.00 95.06 94 GLU A O 1
ATOM 738 N N . TYR A 1 95 ? 5.861 5.537 10.950 1.00 95.44 95 TYR A N 1
ATOM 739 C CA . TYR A 1 95 ? 4.709 6.352 11.349 1.00 95.44 95 TYR A CA 1
ATOM 740 C C . TYR A 1 95 ? 5.060 7.834 11.225 1.00 95.44 95 TYR A C 1
ATOM 742 O O . TYR A 1 95 ? 6.062 8.291 11.778 1.00 95.44 95 TYR A O 1
ATOM 750 N N . LEU A 1 96 ? 4.226 8.587 10.515 1.00 94.50 96 LEU A N 1
ATOM 751 C CA . LEU A 1 96 ? 4.402 10.009 10.252 1.00 94.50 96 LEU A CA 1
ATOM 752 C C . LEU A 1 96 ? 3.146 10.765 10.687 1.00 94.50 96 LEU A C 1
ATOM 754 O O . LEU A 1 96 ? 2.029 10.326 10.425 1.00 94.50 96 LEU A O 1
ATOM 758 N N . SER A 1 97 ? 3.330 11.918 11.329 1.00 91.38 97 SER A N 1
ATOM 759 C CA . SER A 1 97 ? 2.237 12.787 11.772 1.00 91.38 97 SER A CA 1
ATOM 760 C C . SER A 1 97 ? 2.036 13.985 10.843 1.00 91.38 97 SER A C 1
ATOM 762 O O . SER A 1 97 ? 2.948 14.396 10.125 1.00 91.38 97 SER A O 1
ATOM 764 N N . ASN A 1 98 ? 0.850 14.599 10.920 1.00 86.56 98 ASN A N 1
ATOM 765 C CA . ASN A 1 98 ? 0.419 15.753 10.109 1.00 86.56 98 ASN A CA 1
ATOM 766 C C . ASN A 1 98 ? 0.314 15.494 8.577 1.00 86.56 98 ASN A C 1
ATOM 768 O O . ASN A 1 98 ? 1.075 16.078 7.801 1.00 86.56 98 ASN A O 1
ATOM 772 N N . PRO A 1 99 ? -0.676 14.711 8.098 1.00 90.69 99 PRO A N 1
ATOM 773 C CA . PRO A 1 99 ? -1.654 13.942 8.866 1.00 90.69 99 PRO A CA 1
ATOM 774 C C . PRO A 1 99 ? -1.041 12.649 9.408 1.00 90.69 99 PRO A C 1
ATOM 776 O O . PRO A 1 99 ? 0.010 12.212 8.950 1.00 90.69 99 PRO A O 1
ATOM 779 N N . ASP A 1 100 ? -1.719 12.030 10.362 1.00 92.75 100 ASP A N 1
ATOM 780 C CA . ASP A 1 100 ? -1.286 10.773 10.964 1.00 92.75 100 ASP A CA 1
ATOM 781 C C . ASP A 1 100 ? -1.490 9.603 9.988 1.00 92.75 100 ASP A C 1
ATOM 783 O O . ASP A 1 100 ? -2.613 9.311 9.564 1.00 92.75 100 ASP A O 1
ATOM 787 N N . HIS A 1 101 ? -0.382 8.984 9.571 1.00 95.69 101 HIS A N 1
ATOM 788 C CA . HIS A 1 101 ? -0.345 7.918 8.573 1.00 95.69 101 HIS A CA 1
ATOM 789 C C . HIS A 1 101 ? 0.901 7.033 8.705 1.00 95.69 101 HIS A C 1
ATOM 791 O O . HIS A 1 101 ? 1.954 7.469 9.169 1.00 95.69 101 HIS A O 1
ATOM 797 N N . TRP A 1 102 ? 0.804 5.796 8.222 1.00 96.75 102 TRP A N 1
ATOM 798 C CA . TRP A 1 102 ? 1.966 4.928 8.019 1.00 96.75 102 TRP A CA 1
ATOM 799 C C . TRP A 1 102 ? 2.465 5.045 6.580 1.00 96.75 102 TRP A C 1
ATOM 801 O O . TRP A 1 102 ? 1.657 5.082 5.650 1.00 96.75 102 TRP A O 1
ATOM 811 N N . ARG A 1 103 ? 3.784 5.066 6.370 1.00 96.19 103 ARG A N 1
ATOM 812 C CA . ARG A 1 103 ? 4.399 5.188 5.039 1.00 96.19 103 ARG A CA 1
ATOM 813 C C . ARG A 1 103 ? 5.593 4.254 4.869 1.00 96.19 103 ARG A C 1
ATOM 815 O O . ARG A 1 103 ? 6.488 4.259 5.702 1.00 96.19 103 ARG A O 1
ATOM 822 N N . ILE A 1 104 ? 5.648 3.517 3.761 1.00 94.81 104 ILE A N 1
ATOM 823 C CA . ILE A 1 104 ? 6.831 2.757 3.319 1.00 94.81 104 ILE A CA 1
ATOM 824 C C . ILE A 1 104 ? 7.238 3.209 1.915 1.00 94.81 104 ILE A C 1
ATOM 826 O O . ILE A 1 104 ? 6.390 3.507 1.072 1.00 94.81 104 ILE A O 1
ATOM 830 N N . LYS A 1 105 ? 8.547 3.238 1.651 1.00 92.50 105 LYS A N 1
ATOM 831 C CA . LYS A 1 105 ? 9.114 3.562 0.339 1.00 92.50 105 LYS A CA 1
ATOM 832 C C . LYS A 1 105 ? 10.144 2.511 -0.056 1.00 92.50 105 LYS A C 1
ATOM 834 O O . LYS A 1 105 ? 11.176 2.360 0.596 1.00 92.50 105 LYS A O 1
ATOM 839 N N . LEU A 1 106 ? 9.861 1.771 -1.123 1.00 89.19 106 LEU A N 1
ATOM 840 C CA . LEU A 1 106 ? 10.725 0.715 -1.648 1.00 89.19 106 LEU A CA 1
ATOM 841 C C . LEU A 1 106 ? 11.771 1.335 -2.589 1.00 89.19 106 LEU A C 1
ATOM 843 O O . LEU A 1 106 ? 11.792 1.091 -3.794 1.00 89.19 106 LEU A O 1
ATOM 847 N N . ASP A 1 107 ? 12.619 2.204 -2.038 1.00 83.31 107 ASP A N 1
ATOM 848 C CA . ASP A 1 107 ? 13.574 2.980 -2.829 1.00 83.31 107 ASP A CA 1
ATOM 849 C C . ASP A 1 107 ? 14.599 2.096 -3.551 1.00 83.31 107 ASP A C 1
ATOM 851 O O . ASP A 1 107 ? 15.214 1.204 -2.962 1.00 83.31 107 ASP A O 1
ATOM 855 N N . ASN A 1 108 ? 14.844 2.409 -4.828 1.00 80.94 108 ASN A N 1
ATOM 856 C CA . ASN A 1 108 ? 15.631 1.609 -5.779 1.00 80.94 108 ASN A CA 1
ATOM 857 C C . ASN A 1 108 ? 15.004 0.247 -6.150 1.00 80.94 108 ASN A C 1
ATOM 859 O O . ASN A 1 108 ? 15.687 -0.580 -6.757 1.00 80.94 108 ASN A O 1
ATOM 863 N N . GLN A 1 109 ? 13.734 0.005 -5.811 1.00 85.69 109 GLN A N 1
ATOM 864 C CA . GLN A 1 109 ? 12.963 -1.135 -6.315 1.00 85.69 109 GLN A CA 1
ATOM 865 C C . GLN A 1 109 ? 12.049 -0.714 -7.471 1.00 85.69 109 GLN A C 1
ATOM 867 O O . GLN A 1 109 ? 11.726 0.463 -7.639 1.00 85.69 109 GLN A O 1
ATOM 872 N N . PHE A 1 110 ? 11.627 -1.689 -8.270 1.00 86.56 110 PHE A N 1
ATOM 873 C CA . PHE A 1 110 ? 10.771 -1.489 -9.435 1.00 86.56 110 PHE A CA 1
ATOM 874 C C . PHE A 1 110 ? 9.677 -2.555 -9.485 1.00 86.56 110 PHE A C 1
ATOM 876 O O . PHE A 1 110 ? 9.941 -3.735 -9.242 1.00 86.56 110 PHE A O 1
ATOM 883 N N . CYS A 1 111 ? 8.469 -2.132 -9.850 1.00 87.25 111 CYS A N 1
ATOM 884 C CA . CYS A 1 111 ? 7.372 -3.006 -10.236 1.00 87.25 111 CYS A CA 1
ATOM 885 C C . CYS A 1 111 ? 6.923 -2.685 -11.664 1.00 87.25 111 CYS A C 1
ATOM 887 O O . CYS A 1 111 ? 6.531 -1.556 -11.969 1.00 87.25 111 CYS A O 1
ATOM 889 N N . ASP A 1 112 ? 6.914 -3.703 -12.517 1.00 88.75 112 ASP A N 1
ATOM 890 C CA . ASP A 1 112 ? 6.055 -3.745 -13.702 1.00 88.75 112 ASP A CA 1
ATOM 891 C C . ASP A 1 112 ? 4.593 -4.057 -13.309 1.00 88.75 112 ASP A C 1
ATOM 893 O O . ASP A 1 112 ? 4.226 -4.041 -12.133 1.00 88.75 112 ASP A O 1
ATOM 897 N N . LEU A 1 113 ? 3.741 -4.333 -14.299 1.00 88.38 113 LEU A N 1
ATOM 898 C CA . LEU A 1 113 ? 2.323 -4.626 -14.085 1.00 88.38 113 LEU A CA 1
ATOM 899 C C . LEU A 1 113 ? 2.083 -5.873 -13.215 1.00 88.38 113 LEU A C 1
ATOM 901 O O . LEU A 1 113 ? 1.135 -5.867 -12.436 1.00 88.38 113 LEU A O 1
ATOM 905 N N . GLU A 1 114 ? 2.930 -6.905 -13.293 1.00 90.62 114 GLU A N 1
ATOM 906 C CA . GLU A 1 114 ? 2.804 -8.103 -12.453 1.00 90.62 114 GLU A CA 1
ATOM 907 C C . GLU A 1 114 ? 3.196 -7.780 -11.006 1.00 90.62 114 GLU A C 1
ATOM 909 O O . GLU A 1 114 ? 2.446 -8.087 -10.079 1.00 90.62 114 GLU A O 1
ATOM 914 N N . GLY A 1 115 ? 4.311 -7.065 -10.815 1.00 90.25 115 GLY A N 1
ATOM 915 C CA . GLY A 1 115 ? 4.743 -6.583 -9.499 1.00 90.25 115 GLY A CA 1
ATOM 916 C C . GLY A 1 115 ? 3.717 -5.665 -8.828 1.00 90.25 115 GLY A C 1
ATOM 917 O O . GLY A 1 115 ? 3.442 -5.812 -7.640 1.00 90.25 115 GLY A O 1
ATOM 918 N N . VAL A 1 116 ? 3.103 -4.748 -9.586 1.00 92.19 116 VAL A N 1
ATOM 919 C CA . VAL A 1 116 ? 2.021 -3.874 -9.097 1.00 92.19 116 VAL A CA 1
ATOM 920 C C . VAL A 1 116 ? 0.806 -4.706 -8.686 1.00 92.19 116 VAL A C 1
ATOM 922 O O . VAL A 1 116 ? 0.302 -4.532 -7.578 1.00 92.19 116 VAL A O 1
ATOM 925 N N . SER A 1 117 ? 0.347 -5.633 -9.534 1.00 93.31 117 SER A N 1
ATOM 926 C CA . SER A 1 117 ? -0.800 -6.494 -9.221 1.00 93.31 117 SER A CA 1
ATOM 927 C C . SER A 1 117 ? -0.555 -7.363 -7.986 1.00 93.31 117 SER A C 1
ATOM 929 O O . SER A 1 117 ? -1.407 -7.417 -7.103 1.00 93.31 117 SER A O 1
ATOM 931 N N . ARG A 1 118 ? 0.620 -7.996 -7.886 1.00 93.06 118 ARG A N 1
ATOM 932 C CA . ARG A 1 118 ? 1.007 -8.850 -6.754 1.00 93.06 118 ARG A CA 1
ATOM 933 C C . ARG A 1 118 ? 1.086 -8.071 -5.441 1.00 93.06 118 ARG A C 1
ATOM 935 O O . ARG A 1 118 ? 0.607 -8.552 -4.419 1.00 93.06 118 ARG A O 1
ATOM 942 N N . LEU A 1 119 ? 1.663 -6.872 -5.471 1.00 93.56 119 LEU A N 1
ATOM 943 C CA . LEU A 1 119 ? 1.807 -6.008 -4.300 1.00 93.56 119 LEU A CA 1
ATOM 944 C C . LEU A 1 119 ? 0.448 -5.441 -3.838 1.00 93.56 119 LEU A C 1
ATOM 946 O O . LEU A 1 119 ? 0.215 -5.332 -2.637 1.00 93.56 119 LEU A O 1
ATOM 950 N N . ILE A 1 120 ? -0.479 -5.156 -4.764 1.00 95.25 120 ILE A N 1
ATOM 951 C CA . ILE A 1 120 ? -1.870 -4.803 -4.428 1.00 95.25 120 ILE A CA 1
ATOM 952 C C . ILE A 1 120 ? -2.600 -5.986 -3.773 1.00 95.25 120 ILE A C 1
ATOM 954 O O . ILE A 1 120 ? -3.266 -5.777 -2.765 1.00 95.25 120 ILE A O 1
ATOM 958 N N . VAL A 1 121 ? -2.466 -7.212 -4.293 1.00 95.25 121 VAL A N 1
ATOM 959 C CA . VAL A 1 121 ? -3.104 -8.404 -3.692 1.00 95.25 121 VAL A CA 1
ATOM 960 C C . VAL A 1 121 ? -2.586 -8.649 -2.271 1.00 95.25 121 VAL A C 1
ATOM 962 O O . VAL A 1 121 ? -3.385 -8.675 -1.347 1.00 95.25 121 VAL A O 1
ATOM 965 N N . LEU A 1 122 ? -1.265 -8.672 -2.062 1.00 94.75 122 LEU A N 1
ATOM 966 C CA . LEU A 1 122 ? -0.673 -8.866 -0.727 1.00 94.75 122 LEU A CA 1
ATOM 967 C C . LEU A 1 122 ? -1.067 -7.780 0.292 1.00 94.75 122 LEU A C 1
ATOM 969 O O . LEU A 1 122 ? -1.105 -8.047 1.492 1.00 94.75 122 LEU A O 1
ATOM 973 N N . LEU A 1 123 ? -1.351 -6.557 -0.172 1.00 95.25 123 LEU A N 1
ATOM 974 C CA . LEU A 1 123 ? -1.925 -5.504 0.664 1.00 95.25 123 LEU A CA 1
ATOM 975 C C . LEU A 1 123 ? -3.384 -5.816 1.035 1.00 95.25 123 LEU A C 1
ATOM 977 O O . LEU A 1 123 ? -3.753 -5.640 2.192 1.00 95.25 123 LEU A O 1
ATOM 981 N N . LEU A 1 124 ? -4.211 -6.234 0.072 1.00 95.88 124 LEU A N 1
ATOM 982 C CA . LEU A 1 124 ? -5.617 -6.576 0.315 1.00 95.88 124 LEU A CA 1
ATOM 983 C C . LEU A 1 124 ? -5.730 -7.741 1.304 1.00 95.88 124 LEU A C 1
ATOM 985 O O . LEU A 1 124 ? -6.408 -7.587 2.316 1.00 95.88 124 LEU A O 1
ATOM 989 N N . ASP A 1 125 ? -4.996 -8.829 1.057 1.00 94.50 125 ASP A N 1
ATOM 990 C CA . ASP A 1 125 ? -4.995 -10.039 1.885 1.00 94.50 125 ASP A CA 1
ATOM 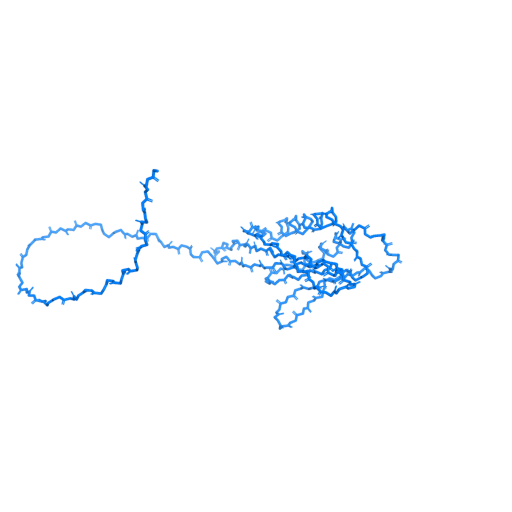991 C C . ASP A 1 125 ? -4.695 -9.702 3.359 1.00 94.50 125 ASP A C 1
ATOM 993 O O . ASP A 1 125 ? -5.484 -10.012 4.247 1.00 94.50 125 ASP A O 1
ATOM 997 N N . ALA A 1 126 ? -3.601 -8.980 3.635 1.00 93.88 126 ALA A N 1
ATOM 998 C CA . ALA A 1 126 ? -3.202 -8.649 5.007 1.00 93.88 126 ALA A CA 1
ATOM 999 C C . ALA A 1 126 ? -4.155 -7.657 5.709 1.00 93.88 126 ALA A C 1
ATOM 1001 O O . ALA A 1 126 ? -4.339 -7.726 6.927 1.00 93.88 126 ALA A O 1
ATOM 1002 N N . LEU A 1 127 ? -4.774 -6.731 4.965 1.00 94.38 127 LEU A N 1
ATOM 1003 C CA . LEU A 1 127 ? -5.769 -5.805 5.520 1.00 94.38 127 LEU A CA 1
ATOM 1004 C C . LEU A 1 127 ? -7.110 -6.501 5.815 1.00 94.38 127 LEU A C 1
ATOM 1006 O O . LEU A 1 127 ? -7.793 -6.109 6.766 1.00 94.38 127 LEU A O 1
ATOM 1010 N N . GLU A 1 128 ? -7.476 -7.527 5.045 1.00 93.00 128 GLU A N 1
ATOM 1011 C CA . GLU A 1 128 ? -8.664 -8.349 5.284 1.00 93.00 128 GLU A CA 1
ATOM 1012 C C . GLU A 1 128 ? -8.432 -9.349 6.431 1.00 93.00 128 GLU A C 1
ATOM 1014 O O . GLU A 1 128 ? -9.168 -9.297 7.418 1.00 93.00 128 GLU A O 1
ATOM 1019 N N . GLU A 1 129 ? -7.385 -10.184 6.361 1.00 90.75 129 GLU A N 1
ATOM 1020 C CA . GLU A 1 129 ? -7.116 -11.277 7.315 1.00 90.75 129 GLU A CA 1
ATOM 1021 C C . GLU A 1 129 ? -6.918 -10.798 8.762 1.00 90.75 129 GLU A C 1
ATOM 1023 O O . GLU A 1 129 ? -7.532 -11.338 9.683 1.00 90.75 129 GLU A O 1
ATOM 1028 N N . GLU A 1 130 ? -6.075 -9.786 8.987 1.00 84.06 130 GLU A N 1
ATOM 1029 C CA . GLU A 1 130 ? -5.821 -9.263 10.337 1.00 84.06 130 GLU A CA 1
ATOM 1030 C C . GLU A 1 130 ? -6.704 -8.071 10.687 1.00 84.06 130 GLU A C 1
ATOM 1032 O O . GLU A 1 130 ? -7.140 -7.890 11.828 1.00 84.06 130 GLU A O 1
ATOM 1037 N N . GLY A 1 131 ? -6.908 -7.195 9.705 1.00 81.19 131 GLY A N 1
ATOM 1038 C CA . GLY A 1 131 ? -7.575 -5.927 9.915 1.00 81.19 131 GLY A CA 1
ATOM 1039 C C . GLY A 1 131 ? -9.093 -6.039 9.906 1.00 81.19 131 GLY A C 1
ATOM 1040 O O . GLY A 1 131 ? -9.744 -5.233 10.572 1.00 81.19 131 GLY A O 1
ATOM 1041 N N . GLY A 1 132 ? -9.677 -7.016 9.205 1.00 90.25 132 GLY A N 1
ATOM 1042 C CA . GLY A 1 132 ? -11.113 -7.053 8.920 1.00 90.25 132 GLY A CA 1
ATOM 1043 C C . GLY A 1 132 ? -11.571 -5.861 8.070 1.00 90.25 132 GLY A C 1
ATOM 1044 O O . GLY A 1 132 ? -12.672 -5.349 8.277 1.00 90.25 132 GLY A O 1
ATOM 1045 N N . TRP A 1 133 ? -10.705 -5.356 7.184 1.00 94.56 133 TRP A N 1
ATOM 1046 C CA . TRP A 1 133 ? -11.006 -4.239 6.287 1.00 94.56 133 TRP A CA 1
ATOM 1047 C C . TRP A 1 133 ? -11.583 -4.726 4.964 1.00 94.56 133 TRP A C 1
ATOM 1049 O O . TRP A 1 133 ? -10.945 -5.479 4.237 1.00 94.56 133 TRP A O 1
ATOM 1059 N N . THR A 1 134 ? -12.755 -4.215 4.595 1.00 94.69 134 THR A N 1
ATOM 1060 C CA . THR A 1 134 ? -13.380 -4.497 3.299 1.00 94.69 134 THR A CA 1
ATOM 1061 C C . THR A 1 134 ? -13.092 -3.365 2.316 1.00 94.69 134 THR A C 1
ATOM 1063 O O . THR A 1 134 ? -13.343 -2.195 2.621 1.00 94.69 134 THR A O 1
ATOM 1066 N N . LEU A 1 135 ? -12.594 -3.694 1.120 1.00 96.06 135 LEU A N 1
ATOM 1067 C CA . LEU A 1 135 ? -12.404 -2.728 0.035 1.00 96.06 135 LEU A CA 1
ATOM 1068 C C . LEU A 1 135 ? -13.768 -2.265 -0.514 1.00 96.06 135 LEU A C 1
ATOM 1070 O O . LEU A 1 135 ? -14.512 -3.053 -1.090 1.00 96.06 135 LEU A O 1
ATOM 1074 N N . ILE A 1 136 ? -14.075 -0.973 -0.383 1.00 96.44 136 ILE A N 1
ATOM 1075 C CA . ILE A 1 136 ? -15.311 -0.358 -0.897 1.00 96.44 136 ILE A CA 1
ATOM 1076 C C . ILE A 1 136 ? -15.138 0.053 -2.363 1.00 96.44 136 ILE A C 1
ATOM 1078 O O . ILE A 1 136 ? -16.040 -0.101 -3.184 1.00 96.44 136 ILE A O 1
ATOM 1082 N N . SER A 1 137 ? -13.993 0.659 -2.688 1.00 96.94 137 SER A N 1
ATOM 1083 C CA . SER A 1 137 ? -13.717 1.179 -4.028 1.00 96.94 137 SER A CA 1
ATOM 1084 C C . SER A 1 137 ? -12.226 1.375 -4.274 1.00 96.94 137 SER A C 1
ATOM 1086 O O . SER A 1 137 ? -11.433 1.538 -3.344 1.00 96.94 137 SER A O 1
ATOM 1088 N N . SER A 1 138 ? -11.855 1.403 -5.549 1.00 97.12 138 SER A N 1
ATOM 1089 C CA . SER A 1 138 ? -10.504 1.687 -6.015 1.00 97.12 138 SER A CA 1
ATOM 1090 C C . SER A 1 138 ? -10.524 2.748 -7.117 1.00 97.12 138 SER A C 1
ATOM 1092 O O . SER A 1 138 ? -11.497 2.900 -7.858 1.00 97.12 138 SER A O 1
ATOM 1094 N N . GLN A 1 139 ? -9.438 3.508 -7.216 1.00 96.75 139 GLN A N 1
ATOM 1095 C CA . GLN A 1 139 ? -9.171 4.454 -8.294 1.00 96.75 139 GLN A CA 1
ATOM 1096 C C . GLN A 1 139 ? -7.730 4.268 -8.765 1.00 96.75 139 GLN A C 1
ATOM 1098 O O . GLN A 1 139 ? -6.837 4.042 -7.949 1.00 96.75 139 GLN A O 1
ATOM 1103 N N . ALA A 1 140 ? -7.503 4.399 -10.070 1.00 94.19 140 ALA A N 1
ATOM 1104 C CA . ALA A 1 140 ? -6.178 4.377 -10.677 1.00 94.19 140 ALA A CA 1
ATOM 1105 C C . ALA A 1 140 ? -6.004 5.607 -11.577 1.00 94.19 140 ALA A C 1
ATOM 1107 O O . ALA A 1 140 ? -6.924 5.976 -12.310 1.00 94.19 140 ALA A O 1
ATOM 1108 N N . SER A 1 141 ? -4.835 6.242 -11.532 1.00 91.88 141 SER A N 1
ATOM 1109 C CA . SER A 1 141 ? -4.496 7.378 -12.389 1.00 91.88 141 SER A CA 1
ATOM 1110 C C . SER A 1 141 ? -3.006 7.410 -12.732 1.00 91.88 141 SER A C 1
ATOM 1112 O O . SER A 1 141 ? -2.131 7.426 -11.866 1.00 91.88 141 SER A O 1
ATOM 1114 N N . SER A 1 142 ? -2.706 7.449 -14.028 1.00 87.69 142 SER A N 1
ATOM 1115 C CA . SER A 1 142 ? -1.356 7.676 -14.542 1.00 87.69 142 SER A CA 1
ATOM 1116 C C . SER A 1 142 ? -1.137 9.165 -14.798 1.00 87.69 142 SER A C 1
ATOM 1118 O O . SER A 1 142 ? -1.910 9.774 -15.543 1.00 87.69 142 SER A O 1
ATOM 1120 N N . SER A 1 143 ? -0.070 9.743 -14.251 1.00 79.50 143 SER A N 1
ATOM 1121 C CA . SER A 1 143 ? 0.433 11.046 -14.682 1.00 79.50 143 SER A CA 1
ATOM 1122 C C . SER A 1 143 ? 1.645 10.859 -15.597 1.00 79.50 143 SER A C 1
ATOM 1124 O O . SER A 1 143 ? 2.563 10.093 -15.310 1.00 79.50 143 SER A O 1
ATOM 1126 N N . SER A 1 144 ? 1.633 11.560 -16.730 1.00 70.81 144 SER A N 1
ATOM 1127 C CA . SER A 1 144 ? 2.772 11.661 -17.641 1.00 70.81 144 SER A CA 1
ATOM 1128 C C . SER A 1 144 ? 3.360 13.064 -17.527 1.00 70.81 144 SER A C 1
ATOM 1130 O O . SER A 1 144 ? 2.759 14.019 -18.030 1.00 70.81 144 SER A O 1
ATOM 1132 N N . HIS A 1 145 ? 4.518 13.214 -16.882 1.00 58.81 145 HIS A N 1
ATOM 1133 C CA . HIS A 1 145 ? 5.222 14.497 -16.900 1.00 58.81 145 HIS A CA 1
ATOM 1134 C C . HIS A 1 145 ? 5.875 14.691 -18.276 1.00 58.81 145 HIS A C 1
ATOM 1136 O O . HIS A 1 145 ? 6.903 14.101 -18.591 1.00 58.81 145 HIS A O 1
ATOM 1142 N N . GLY A 1 146 ? 5.215 15.474 -19.135 1.00 49.50 146 GLY A N 1
ATOM 1143 C CA . GLY A 1 146 ? 5.545 15.622 -20.555 1.00 49.50 146 GLY A CA 1
ATOM 1144 C C . GLY A 1 146 ? 6.771 16.492 -20.841 1.00 49.50 146 GLY A C 1
ATOM 1145 O O . GLY A 1 146 ? 6.640 17.538 -21.472 1.00 49.50 146 GLY A O 1
ATOM 1146 N N . GLY A 1 147 ? 7.957 16.063 -20.407 1.00 54.06 147 GLY A N 1
ATOM 1147 C CA . GLY A 1 147 ? 9.235 16.585 -20.894 1.00 54.06 147 GLY A CA 1
ATOM 1148 C C . GLY A 1 147 ? 9.668 15.862 -22.174 1.00 54.06 147 GLY A C 1
ATOM 1149 O O . GLY A 1 147 ? 9.605 14.640 -22.248 1.00 54.06 147 GLY A O 1
ATOM 1150 N N . ALA A 1 148 ? 10.154 16.588 -23.184 1.00 56.34 148 ALA A N 1
ATOM 1151 C CA . ALA A 1 148 ? 10.451 16.031 -24.516 1.00 56.34 148 ALA A CA 1
ATOM 1152 C C . ALA A 1 148 ? 11.646 15.045 -24.592 1.00 56.34 148 ALA A C 1
ATOM 1154 O O . ALA A 1 148 ? 12.039 14.658 -25.690 1.00 56.34 148 ALA A O 1
ATOM 1155 N N . LEU A 1 149 ? 12.248 14.669 -23.455 1.00 58.06 149 LEU A N 1
ATOM 1156 C CA . LEU A 1 149 ? 13.447 13.820 -23.369 1.00 58.06 149 LEU A CA 1
ATOM 1157 C C . LEU A 1 149 ? 13.363 12.701 -22.316 1.00 58.06 149 LEU A C 1
ATOM 1159 O O . LEU A 1 149 ? 14.188 11.793 -22.351 1.00 58.06 149 LEU A O 1
ATOM 1163 N N . GLN A 1 150 ? 12.396 12.741 -21.395 1.00 52.72 150 GLN A N 1
ATOM 1164 C CA . GLN A 1 150 ? 12.222 11.720 -20.361 1.00 52.72 150 GLN A CA 1
ATOM 1165 C C . GLN A 1 150 ? 10.741 11.623 -19.992 1.00 52.72 150 GLN A C 1
ATOM 1167 O O . GLN A 1 150 ? 10.111 12.629 -19.670 1.00 52.72 150 GLN A O 1
ATOM 1172 N N . GLN A 1 151 ? 10.186 10.414 -20.078 1.00 54.50 151 GLN A N 1
ATOM 1173 C CA . GLN A 1 151 ? 8.768 10.151 -19.856 1.00 54.50 151 GLN A CA 1
ATOM 1174 C C . GLN A 1 151 ? 8.585 9.399 -18.537 1.00 54.50 151 GLN A C 1
ATOM 1176 O O . GLN A 1 151 ? 8.370 8.188 -18.515 1.00 54.50 151 GLN A O 1
ATOM 1181 N N . ASP A 1 152 ? 8.689 10.137 -17.432 1.00 60.62 152 ASP A N 1
ATOM 1182 C CA . ASP A 1 152 ? 8.439 9.604 -16.094 1.00 60.62 152 ASP A CA 1
ATOM 1183 C C . ASP A 1 152 ? 6.933 9.335 -15.935 1.00 60.62 152 ASP A C 1
ATOM 1185 O O . ASP A 1 152 ? 6.130 10.229 -15.646 1.00 60.62 152 ASP A O 1
ATOM 1189 N N . PHE A 1 153 ? 6.543 8.086 -16.201 1.00 66.56 153 PHE A N 1
ATOM 1190 C CA . PHE A 1 153 ? 5.199 7.570 -15.971 1.00 66.56 153 PHE A CA 1
ATOM 1191 C C . PHE A 1 153 ? 5.022 7.244 -14.487 1.00 66.56 153 PHE A C 1
ATOM 1193 O O . PHE A 1 153 ? 5.567 6.248 -14.008 1.00 66.56 153 PHE A O 1
ATOM 1200 N N . VAL A 1 154 ? 4.226 8.044 -13.773 1.00 79.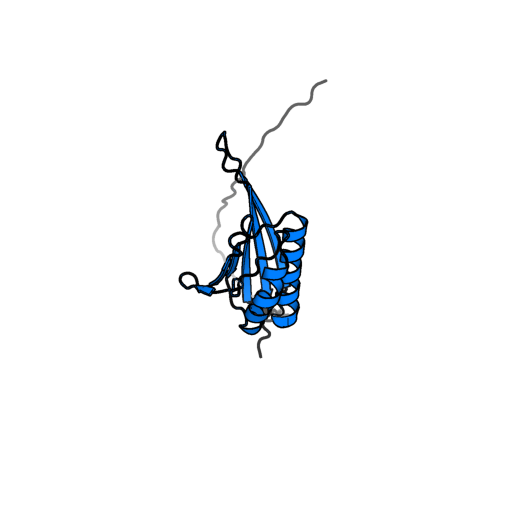31 154 VAL A N 1
ATOM 1201 C CA . VAL A 1 154 ? 3.836 7.725 -12.394 1.00 79.31 154 VAL A CA 1
ATOM 1202 C C . VAL A 1 154 ? 2.414 7.176 -12.388 1.00 79.31 154 VAL A C 1
ATOM 1204 O O . VAL A 1 154 ? 1.448 7.903 -12.633 1.00 79.31 154 VAL A O 1
ATOM 1207 N N . SER A 1 155 ? 2.284 5.885 -12.099 1.00 89.69 155 SER A N 1
ATOM 1208 C CA . SER A 1 155 ? 1.008 5.207 -11.873 1.00 89.69 155 SER A CA 1
ATOM 1209 C C . SER A 1 155 ? 0.634 5.312 -10.402 1.00 89.69 155 SER A C 1
ATOM 1211 O O . SER A 1 155 ? 1.405 4.911 -9.533 1.00 89.69 155 SER A O 1
ATOM 1213 N N . ASN A 1 156 ? -0.552 5.843 -10.120 1.00 94.06 156 ASN A N 1
ATOM 1214 C CA . ASN A 1 156 ? -1.064 6.056 -8.772 1.00 94.06 156 ASN A CA 1
ATOM 1215 C C . ASN A 1 156 ? -2.327 5.220 -8.578 1.00 94.06 156 ASN A C 1
ATOM 1217 O O . ASN A 1 156 ? -3.200 5.204 -9.447 1.00 94.06 156 ASN A O 1
ATOM 1221 N N . TYR A 1 157 ? -2.448 4.582 -7.423 1.00 96.31 157 TYR A N 1
ATOM 1222 C CA . TYR A 1 157 ? -3.627 3.841 -6.997 1.00 96.31 157 TYR A CA 1
ATOM 1223 C C . TYR A 1 157 ? -4.112 4.408 -5.665 1.00 96.31 157 TYR A C 1
ATOM 1225 O O . TYR A 1 157 ? -3.313 4.756 -4.795 1.00 96.31 157 TYR A O 1
ATOM 1233 N N . LYS A 1 158 ? -5.429 4.511 -5.505 1.00 97.50 158 LYS A N 1
ATOM 1234 C CA . LYS A 1 158 ? -6.076 4.870 -4.244 1.00 97.50 158 LYS A CA 1
ATOM 1235 C C . LYS A 1 158 ? -7.156 3.847 -3.940 1.00 97.50 158 LYS A C 1
ATOM 1237 O O . LYS A 1 158 ? -8.078 3.667 -4.734 1.00 97.50 158 LYS A O 1
ATOM 1242 N N . LEU A 1 159 ? -7.022 3.188 -2.801 1.00 98.06 159 LEU A N 1
ATOM 1243 C CA . LEU A 1 159 ? -7.919 2.150 -2.311 1.00 98.06 159 LEU A CA 1
ATOM 1244 C C . LEU A 1 159 ? -8.655 2.690 -1.081 1.00 98.06 159 LEU A C 1
ATOM 1246 O O . LEU A 1 159 ? -8.024 3.251 -0.185 1.00 98.06 159 LEU A O 1
ATOM 1250 N N . PHE A 1 160 ? -9.977 2.546 -1.053 1.00 97.38 160 PHE A N 1
ATOM 1251 C CA . PHE A 1 160 ? -10.833 3.008 0.038 1.00 97.38 160 PHE A CA 1
ATOM 1252 C C . PHE A 1 160 ? -11.451 1.803 0.740 1.00 97.38 160 PHE A C 1
ATOM 1254 O O . PHE A 1 160 ? -12.134 1.003 0.097 1.00 97.38 160 PHE A O 1
ATOM 1261 N N . PHE A 1 161 ? -11.252 1.704 2.050 1.00 96.31 161 PHE A N 1
ATOM 1262 C CA . PHE A 1 161 ? -11.706 0.592 2.874 1.00 96.31 161 PHE A CA 1
ATOM 1263 C C . PHE A 1 161 ? -12.636 1.067 3.989 1.00 96.31 161 PHE A C 1
ATOM 1265 O O . PHE A 1 161 ? -12.427 2.139 4.565 1.00 96.31 161 PHE A O 1
ATOM 1272 N N . SER A 1 162 ? -13.602 0.224 4.346 1.00 94.50 162 SER A N 1
ATOM 1273 C CA . SER A 1 162 ? -14.386 0.349 5.577 1.00 94.50 162 SER A CA 1
ATOM 1274 C C . SER A 1 162 ? -14.154 -0.845 6.483 1.00 94.50 162 SER A C 1
ATOM 1276 O O . SER A 1 162 ? -14.011 -1.971 6.007 1.00 94.50 162 SER A O 1
ATOM 1278 N N . LYS A 1 163 ? -14.230 -0.603 7.788 1.00 91.75 163 LYS A N 1
ATOM 1279 C CA . LYS A 1 163 ? -14.471 -1.631 8.794 1.00 91.75 163 LYS A CA 1
ATOM 1280 C C . LYS A 1 163 ? -15.737 -1.261 9.553 1.00 91.75 163 LYS A C 1
ATOM 1282 O O . LYS A 1 163 ? -15.837 -0.149 10.079 1.00 91.75 163 LYS A O 1
ATOM 1287 N N . TYR A 1 164 ? -16.698 -2.178 9.597 1.00 83.31 164 TYR A N 1
ATOM 1288 C CA . TYR A 1 164 ? -17.831 -2.055 10.506 1.00 83.31 164 TYR A CA 1
ATOM 1289 C C . TYR A 1 164 ? -17.318 -2.158 11.941 1.00 83.31 164 TYR A C 1
ATOM 1291 O O . TYR A 1 164 ? -16.480 -3.005 12.253 1.00 83.31 164 TYR A O 1
ATOM 1299 N N . GLN A 1 165 ? -17.789 -1.256 12.792 1.00 74.38 165 GLN A N 1
ATOM 1300 C CA . GLN A 1 165 ? -17.634 -1.372 14.229 1.00 74.38 165 GLN A CA 1
ATOM 1301 C C . GLN A 1 165 ? -19.009 -1.739 14.773 1.00 74.38 165 GLN A C 1
ATOM 1303 O O . GLN A 1 165 ? -19.952 -0.964 14.603 1.00 74.38 165 GLN A O 1
ATOM 1308 N N . ASP A 1 166 ? -19.107 -2.924 15.366 1.00 62.91 166 ASP A N 1
ATOM 1309 C CA . ASP A 1 166 ? -20.272 -3.306 16.153 1.00 62.91 166 ASP A CA 1
ATOM 1310 C C . ASP A 1 166 ? -20.283 -2.468 17.441 1.00 62.91 166 ASP A C 1
ATOM 1312 O O . ASP A 1 166 ? -19.238 -2.249 18.065 1.00 62.91 166 ASP A O 1
ATOM 1316 N N . ASP A 1 167 ? -21.458 -1.958 17.803 1.00 56.59 167 ASP A N 1
ATOM 1317 C CA . ASP A 1 167 ? -21.670 -1.202 19.035 1.00 56.59 167 ASP A CA 1
ATOM 1318 C C . ASP A 1 167 ? -21.978 -2.197 20.180 1.00 56.59 167 ASP A C 1
ATOM 1320 O O . ASP A 1 167 ? -23.117 -2.655 20.303 1.00 56.59 167 ASP A O 1
ATOM 1324 N N . GLU A 1 168 ? -20.959 -2.559 20.979 1.00 45.00 168 GLU A N 1
ATOM 1325 C CA . GLU A 1 168 ? -21.093 -3.317 22.251 1.00 45.00 168 GLU A CA 1
ATOM 1326 C C . GLU A 1 168 ? -21.689 -2.473 23.398 1.00 45.00 168 GLU A C 1
ATOM 1328 O O . GLU A 1 168 ? -21.236 -1.318 23.591 1.00 45.00 168 GLU A O 1
#